Protein AF-A0A2N1RQ38-F1 (afdb_monomer_lite)

Foldseek 3Di:
DDPVVLVVVLVVLLVVLQVLLLVLLVVLPPPDDADGAAEAADPVSCVVVVPPPDQWAQDLVRRHIYGYSNVCVVVVVSVVSSVRSNVRSCCVRPPVDDVPPPDDD

pLDDT: mean 84.86, std 15.71, range [36.19, 96.81]

Radius of gyration: 13.63 Å; chains: 1; bounding box: 29×26×40 Å

Sequence (105 aa):
MTLENREIKHDILKDKWLVRWDEAVKLWSPFVKLRTPVFCETAKDEKREGLTGSFAMIRLTDFSVVISLRQIESLGLGDYALEILAHEAGHHIYAPGDLADNSRI

Structure (mmCIF, N/CA/C/O backbone):
data_AF-A0A2N1RQ38-F1
#
_entry.id   AF-A0A2N1RQ38-F1
#
loop_
_atom_site.group_PDB
_atom_site.id
_atom_site.type_symbol
_atom_site.label_atom_id
_atom_site.label_alt_id
_atom_site.label_comp_id
_atom_site.label_asym_id
_atom_site.label_entity_id
_atom_site.label_seq_id
_atom_site.pdbx_PDB_ins_code
_atom_site.Cartn_x
_atom_site.Cartn_y
_atom_site.Cartn_z
_atom_site.occupancy
_atom_site.B_iso_or_equiv
_atom_site.auth_seq_id
_atom_site.auth_comp_id
_atom_site.auth_asym_id
_atom_site.auth_atom_id
_atom_site.pdbx_PDB_model_num
ATOM 1 N N . MET A 1 1 ? -12.776 -5.465 21.592 1.00 59.97 1 MET A N 1
ATOM 2 C CA . MET A 1 1 ? -11.348 -5.420 21.213 1.00 59.97 1 MET A CA 1
ATOM 3 C C . MET A 1 1 ? -10.764 -4.154 21.818 1.00 59.97 1 MET A C 1
ATOM 5 O O . MET A 1 1 ? -11.340 -3.098 21.589 1.00 59.97 1 MET A O 1
ATOM 9 N N . THR A 1 2 ? -9.749 -4.262 22.676 1.00 77.38 2 THR A N 1
ATOM 10 C CA . THR A 1 2 ? -9.065 -3.109 23.295 1.00 77.38 2 THR A CA 1
ATOM 11 C C . THR A 1 2 ? -8.208 -2.379 22.251 1.00 77.38 2 THR A C 1
ATOM 13 O O . THR A 1 2 ? -7.932 -2.943 21.191 1.00 77.38 2 THR A O 1
ATOM 16 N N . LEU A 1 3 ? -7.817 -1.127 22.519 1.00 73.31 3 LEU A N 1
ATOM 17 C CA . LEU A 1 3 ? -6.950 -0.346 21.621 1.00 73.31 3 LEU A CA 1
ATOM 18 C C . LEU A 1 3 ? -5.593 -1.035 21.407 1.00 73.31 3 LEU A C 1
ATOM 20 O O . LEU A 1 3 ? -5.178 -1.211 20.270 1.00 73.31 3 LEU A O 1
ATOM 24 N N . GLU A 1 4 ? -5.002 -1.549 22.482 1.00 76.81 4 GLU A N 1
ATOM 25 C CA . GLU A 1 4 ? -3.744 -2.306 22.473 1.00 76.81 4 GLU A CA 1
ATOM 26 C C . GLU A 1 4 ? -3.801 -3.543 21.556 1.00 76.81 4 GLU A C 1
ATOM 28 O O . GLU A 1 4 ? -2.908 -3.779 20.748 1.00 76.81 4 GLU A O 1
ATOM 33 N N . ASN A 1 5 ? -4.915 -4.288 21.568 1.00 79.19 5 ASN A N 1
ATOM 34 C CA . ASN A 1 5 ? -5.093 -5.438 20.673 1.00 79.19 5 ASN A CA 1
ATOM 35 C C . ASN A 1 5 ? -5.218 -5.031 19.195 1.00 79.19 5 ASN A C 1
ATOM 37 O O . ASN A 1 5 ? -4.949 -5.847 18.315 1.00 79.19 5 ASN A O 1
ATOM 41 N N . ARG A 1 6 ? -5.675 -3.804 18.909 1.00 82.31 6 ARG A N 1
ATOM 42 C CA . ARG A 1 6 ? -5.744 -3.282 17.539 1.00 82.31 6 ARG A CA 1
ATOM 43 C C . ARG A 1 6 ? -4.364 -2.853 17.053 1.00 82.31 6 ARG A C 1
ATOM 45 O O . ARG A 1 6 ? -4.016 -3.213 15.937 1.00 82.31 6 ARG A O 1
ATOM 52 N N . GLU A 1 7 ? -3.610 -2.129 17.876 1.00 82.56 7 GLU A N 1
ATOM 53 C CA . GLU A 1 7 ? -2.249 -1.683 17.547 1.00 82.56 7 GLU A CA 1
ATOM 54 C C . GLU A 1 7 ? -1.357 -2.884 17.214 1.00 82.56 7 GLU A C 1
ATOM 56 O O . GLU A 1 7 ? -0.844 -2.969 16.103 1.00 82.56 7 GLU A O 1
ATOM 61 N N . ILE A 1 8 ? -1.333 -3.906 18.079 1.00 86.56 8 ILE A N 1
ATOM 62 C CA . ILE A 1 8 ? -0.583 -5.152 17.831 1.00 86.56 8 ILE A CA 1
ATOM 63 C C . ILE A 1 8 ? -1.004 -5.811 16.509 1.00 86.56 8 ILE A C 1
ATOM 65 O O . ILE A 1 8 ? -0.178 -6.320 15.752 1.00 86.56 8 ILE A O 1
ATOM 69 N N . LYS A 1 9 ? -2.305 -5.819 16.205 1.00 89.94 9 LYS A N 1
ATOM 70 C CA . LYS A 1 9 ? -2.812 -6.410 14.964 1.00 89.94 9 LYS A CA 1
ATOM 71 C C . LYS A 1 9 ? -2.383 -5.611 13.731 1.00 89.94 9 LYS A C 1
ATOM 73 O O . LYS A 1 9 ? -2.073 -6.219 12.706 1.00 89.94 9 LYS A O 1
ATOM 78 N N . HIS A 1 10 ? -2.395 -4.281 13.804 1.00 93.88 10 HIS A N 1
ATOM 79 C CA . HIS A 1 10 ? -1.950 -3.417 12.710 1.00 93.88 10 HIS A CA 1
ATOM 80 C C . HIS A 1 10 ? -0.441 -3.503 12.508 1.00 93.88 10 HIS A C 1
ATOM 82 O O . HIS A 1 10 ? -0.031 -3.585 11.356 1.00 93.88 10 HIS A O 1
ATOM 88 N N . ASP A 1 11 ? 0.357 -3.621 13.569 1.00 93.75 11 ASP A N 1
ATOM 89 C CA . ASP A 1 11 ? 1.800 -3.874 13.470 1.00 93.75 11 ASP A CA 1
ATOM 90 C C . ASP A 1 11 ? 2.096 -5.191 12.742 1.00 93.75 11 ASP A C 1
ATOM 92 O O . ASP A 1 11 ? 2.839 -5.217 11.762 1.00 93.75 11 ASP A O 1
ATOM 96 N N . ILE A 1 12 ? 1.430 -6.283 13.135 1.00 94.56 12 ILE A N 1
ATOM 97 C CA . ILE A 1 12 ? 1.578 -7.585 12.463 1.00 94.56 12 ILE A CA 1
ATOM 98 C C . ILE A 1 12 ? 1.180 -7.490 10.983 1.00 94.56 12 ILE A C 1
ATOM 100 O O . ILE A 1 12 ? 1.847 -8.048 10.107 1.00 94.56 12 ILE A O 1
ATOM 104 N N . LEU A 1 13 ? 0.075 -6.799 10.686 1.00 94.88 13 LEU A N 1
ATOM 105 C CA . LEU A 1 13 ? -0.404 -6.630 9.316 1.00 94.88 13 LEU A CA 1
ATOM 106 C C . LEU A 1 13 ? 0.571 -5.792 8.482 1.00 94.88 13 LEU A C 1
ATOM 108 O O . LEU A 1 13 ? 0.876 -6.154 7.347 1.00 94.88 13 LEU A O 1
ATOM 112 N N . LYS A 1 14 ? 1.084 -4.705 9.057 1.00 96.25 14 LYS A N 1
ATOM 113 C CA . LYS A 1 14 ? 2.077 -3.823 8.453 1.00 96.25 14 LYS A CA 1
ATOM 114 C C . LYS A 1 14 ? 3.346 -4.579 8.101 1.00 96.25 14 LYS A C 1
ATOM 116 O O . LYS A 1 14 ? 3.784 -4.496 6.958 1.00 96.25 14 LYS A O 1
ATOM 121 N N . ASP A 1 15 ? 3.895 -5.350 9.034 1.00 95.81 15 ASP A N 1
ATOM 122 C CA . ASP A 1 15 ? 5.106 -6.137 8.800 1.00 95.81 15 ASP A CA 1
ATOM 123 C C . ASP A 1 15 ? 4.888 -7.155 7.680 1.00 95.81 15 ASP A C 1
ATOM 125 O O . ASP A 1 15 ? 5.687 -7.241 6.745 1.00 95.81 15 ASP A O 1
ATOM 129 N N . LYS A 1 16 ? 3.751 -7.863 7.708 1.00 95.50 16 LYS A N 1
ATOM 130 C CA . LYS A 1 16 ? 3.362 -8.807 6.652 1.00 95.50 16 LYS A CA 1
ATOM 131 C C . LYS A 1 16 ? 3.275 -8.142 5.276 1.00 95.50 16 LYS A C 1
ATOM 133 O O . LYS A 1 16 ? 3.629 -8.767 4.280 1.00 95.50 16 LYS A O 1
ATOM 138 N N . TRP A 1 17 ? 2.791 -6.907 5.201 1.00 96.75 17 TRP A N 1
ATOM 139 C CA . TRP A 1 17 ? 2.691 -6.168 3.943 1.00 96.75 17 TRP A CA 1
ATOM 140 C C . TRP A 1 17 ? 4.044 -5.611 3.500 1.00 96.75 17 TRP A C 1
ATOM 142 O O . TRP A 1 17 ? 4.401 -5.714 2.328 1.00 96.75 17 TRP A O 1
ATOM 152 N N . LEU A 1 18 ? 4.834 -5.081 4.433 1.00 95.69 18 LEU A N 1
ATOM 153 C CA . LEU A 1 18 ? 6.136 -4.489 4.151 1.00 95.69 18 LEU A CA 1
ATOM 154 C C . LEU A 1 18 ? 7.115 -5.513 3.564 1.00 95.69 18 LEU A C 1
ATOM 156 O O . LEU A 1 18 ? 7.826 -5.190 2.614 1.00 95.69 18 LEU A O 1
ATOM 160 N N . VAL A 1 19 ? 7.112 -6.760 4.051 1.00 96.12 19 VAL A N 1
ATOM 161 C CA . VAL A 1 19 ? 7.972 -7.822 3.491 1.00 96.12 19 VAL A CA 1
ATOM 162 C C . VAL A 1 19 ? 7.615 -8.204 2.049 1.00 96.12 19 VAL A C 1
ATOM 164 O O . VAL A 1 19 ? 8.452 -8.770 1.353 1.00 96.12 19 VAL A O 1
ATOM 167 N N . ARG A 1 20 ? 6.401 -7.886 1.577 1.00 95.69 20 ARG A N 1
ATOM 168 C CA . ARG A 1 20 ? 5.955 -8.128 0.191 1.00 95.69 20 ARG A CA 1
ATOM 169 C C . ARG A 1 20 ? 6.231 -6.955 -0.744 1.00 95.69 20 ARG A C 1
ATOM 171 O O . ARG A 1 20 ? 6.047 -7.093 -1.948 1.00 95.69 20 ARG A O 1
ATOM 178 N N . TRP A 1 21 ? 6.677 -5.811 -0.223 1.00 94.38 21 TRP A N 1
ATOM 179 C CA . TRP A 1 21 ? 6.853 -4.604 -1.030 1.00 94.38 21 TRP A CA 1
ATOM 180 C C . TRP A 1 21 ? 7.887 -4.775 -2.145 1.00 94.38 21 TRP A C 1
ATOM 182 O O . TRP A 1 21 ? 7.626 -4.441 -3.297 1.00 94.38 21 TRP A O 1
ATOM 192 N N . ASP A 1 22 ? 9.052 -5.325 -1.810 1.00 93.06 22 ASP A N 1
ATOM 193 C CA . ASP A 1 22 ? 10.129 -5.534 -2.781 1.00 93.06 22 ASP A CA 1
ATOM 194 C C . ASP A 1 22 ? 9.709 -6.515 -3.890 1.00 93.06 22 ASP A C 1
ATOM 196 O O . ASP A 1 22 ? 9.992 -6.284 -5.064 1.00 93.06 22 ASP A O 1
ATOM 200 N N . GLU A 1 23 ? 8.958 -7.560 -3.534 1.00 94.44 23 GLU A N 1
ATOM 201 C CA . GLU A 1 23 ? 8.352 -8.488 -4.493 1.00 94.44 23 GLU A CA 1
ATOM 202 C C . GLU A 1 23 ? 7.353 -7.767 -5.413 1.00 94.44 23 GLU A C 1
ATOM 204 O O . GLU A 1 23 ? 7.465 -7.867 -6.634 1.00 94.44 23 GLU A O 1
ATOM 209 N N . ALA A 1 24 ? 6.439 -6.973 -4.845 1.00 93.62 24 ALA A N 1
ATOM 210 C CA . ALA A 1 24 ? 5.418 -6.230 -5.584 1.00 93.62 24 ALA A CA 1
ATOM 211 C C . ALA A 1 24 ? 6.011 -5.257 -6.617 1.00 93.62 24 ALA A C 1
ATOM 213 O O . ALA A 1 24 ? 5.539 -5.189 -7.752 1.00 93.62 24 ALA A O 1
ATOM 214 N N . VAL A 1 25 ? 7.068 -4.522 -6.256 1.00 91.69 25 VAL A N 1
ATOM 215 C CA . VAL A 1 25 ? 7.743 -3.590 -7.176 1.00 91.69 25 VAL A CA 1
ATOM 216 C C . VAL A 1 25 ? 8.470 -4.347 -8.291 1.00 91.69 25 VAL A C 1
ATOM 218 O O . VAL A 1 25 ? 8.407 -3.952 -9.459 1.00 91.69 25 VAL A O 1
ATOM 221 N N . LYS A 1 26 ? 9.126 -5.464 -7.959 1.00 92.62 26 LYS A N 1
ATOM 222 C CA . LYS A 1 26 ? 9.885 -6.274 -8.924 1.00 92.62 26 LYS A CA 1
ATOM 223 C C . LYS A 1 26 ? 9.018 -6.951 -9.982 1.00 92.62 26 LYS A C 1
ATOM 225 O O . LYS A 1 26 ? 9.546 -7.232 -11.057 1.00 92.62 26 LYS A O 1
ATOM 230 N N . LEU A 1 27 ? 7.724 -7.168 -9.722 1.00 90.81 27 LEU A N 1
ATOM 231 C CA . LEU A 1 27 ? 6.778 -7.665 -10.734 1.00 90.81 27 LEU A CA 1
ATOM 232 C C . LEU A 1 27 ? 6.726 -6.765 -11.976 1.00 90.81 27 LEU A C 1
ATOM 234 O O . LEU A 1 27 ? 6.491 -7.254 -13.078 1.00 90.81 27 LEU A O 1
ATOM 238 N N . TRP A 1 28 ? 6.981 -5.467 -11.811 1.00 87.00 28 TRP A N 1
ATOM 239 C CA . TRP A 1 28 ? 6.946 -4.502 -12.905 1.00 87.00 28 TRP A CA 1
ATOM 240 C C . TRP A 1 28 ? 8.298 -4.305 -13.580 1.00 87.00 28 TRP A C 1
ATOM 242 O O . TRP A 1 28 ? 8.372 -4.189 -14.804 1.00 87.00 28 TRP A O 1
ATOM 252 N N . SER A 1 29 ? 9.374 -4.229 -12.795 1.00 84.81 29 SER A N 1
ATOM 253 C CA . SER A 1 29 ? 10.738 -4.141 -13.313 1.00 84.81 29 SER A CA 1
ATOM 254 C C . SER A 1 29 ? 11.764 -4.388 -12.206 1.00 84.81 29 SER A C 1
ATOM 256 O O . SER A 1 29 ? 11.659 -3.790 -11.134 1.00 84.81 29 SER A O 1
ATOM 258 N N . PRO A 1 30 ? 12.832 -5.166 -12.465 1.00 83.81 30 PRO A N 1
ATOM 259 C CA . PRO A 1 30 ? 13.900 -5.390 -11.490 1.00 83.81 30 PRO A CA 1
ATOM 260 C C . PRO A 1 30 ? 14.761 -4.143 -11.227 1.00 83.81 30 PRO A C 1
ATOM 262 O O . PRO A 1 30 ? 15.562 -4.137 -10.294 1.00 83.81 30 PRO A O 1
ATOM 265 N N . PHE A 1 31 ? 14.629 -3.099 -12.050 1.00 84.19 31 PHE A N 1
ATOM 266 C CA . PHE A 1 31 ? 15.426 -1.874 -11.952 1.00 84.19 31 PHE A CA 1
ATOM 267 C C . PHE A 1 31 ? 14.679 -0.715 -11.284 1.00 84.19 31 PHE A C 1
ATOM 269 O O . PHE A 1 31 ? 15.300 0.295 -10.949 1.00 84.19 31 PHE A O 1
ATOM 276 N N . VAL A 1 32 ? 13.363 -0.842 -11.086 1.00 81.44 32 VAL A N 1
ATOM 277 C CA . VAL A 1 32 ? 12.556 0.202 -10.453 1.00 81.44 32 VAL A CA 1
ATOM 278 C C . VAL A 1 32 ? 12.729 0.131 -8.941 1.00 81.44 32 VAL A C 1
ATOM 280 O O . VAL A 1 32 ? 12.632 -0.928 -8.328 1.00 81.44 32 VAL A O 1
ATOM 283 N N . LYS A 1 33 ? 12.980 1.291 -8.333 1.00 81.50 33 LYS A N 1
ATOM 284 C CA . LYS A 1 33 ? 12.978 1.466 -6.883 1.00 81.50 33 LYS A CA 1
ATOM 285 C C . LYS A 1 33 ? 11.973 2.544 -6.527 1.00 81.50 33 LYS A C 1
ATOM 287 O O . LYS A 1 33 ? 12.144 3.698 -6.911 1.00 81.50 33 LYS A O 1
ATOM 292 N N . LEU A 1 34 ? 10.954 2.155 -5.777 1.00 85.31 34 LEU A N 1
ATOM 293 C CA . LEU A 1 34 ? 9.978 3.067 -5.199 1.00 85.31 34 LEU A CA 1
ATOM 294 C C . LEU A 1 34 ? 10.250 3.232 -3.705 1.00 85.31 34 LEU A C 1
ATOM 296 O O . LEU A 1 34 ? 10.870 2.374 -3.067 1.00 85.31 34 LEU A O 1
ATOM 300 N N . ARG A 1 35 ? 9.792 4.353 -3.143 1.00 89.81 35 ARG A N 1
ATOM 301 C CA . ARG A 1 35 ? 9.818 4.551 -1.690 1.00 89.81 35 ARG A CA 1
ATOM 302 C C . ARG A 1 35 ? 8.979 3.473 -1.013 1.00 89.81 35 ARG A C 1
ATOM 304 O O . ARG A 1 35 ? 8.033 2.955 -1.597 1.00 89.81 35 ARG A O 1
ATOM 311 N N . THR A 1 36 ? 9.330 3.140 0.223 1.00 91.62 36 THR A N 1
ATOM 312 C CA . THR A 1 36 ? 8.510 2.244 1.042 1.00 91.62 36 THR A CA 1
ATOM 313 C C . THR A 1 36 ? 7.101 2.815 1.211 1.00 91.62 36 THR A C 1
ATOM 315 O O . THR A 1 36 ? 6.973 4.035 1.360 1.00 91.62 36 THR A O 1
ATOM 318 N N . PRO A 1 37 ? 6.065 1.964 1.234 1.00 94.38 37 PRO A N 1
ATOM 319 C CA . PRO A 1 37 ? 4.696 2.418 1.391 1.00 94.38 37 PRO A CA 1
ATOM 320 C C . PRO A 1 37 ? 4.476 3.088 2.751 1.00 94.38 37 PRO A C 1
ATOM 322 O O . PRO A 1 37 ? 5.100 2.742 3.758 1.00 94.38 37 PRO A O 1
ATOM 325 N N . VAL A 1 38 ? 3.554 4.045 2.770 1.00 96.25 38 VAL A N 1
ATOM 326 C CA . VAL A 1 38 ? 3.051 4.698 3.975 1.00 96.25 38 VAL A CA 1
ATOM 327 C C . VAL A 1 38 ? 1.816 3.942 4.447 1.00 96.25 38 VAL A C 1
ATOM 329 O O . VAL A 1 38 ? 0.835 3.810 3.717 1.00 96.25 38 VAL A O 1
ATOM 332 N N . PHE A 1 39 ? 1.844 3.469 5.687 1.00 96.75 39 PHE A N 1
ATOM 333 C CA . PHE A 1 39 ? 0.719 2.771 6.295 1.00 96.75 39 PHE A CA 1
ATOM 334 C C . PHE A 1 39 ? -0.044 3.701 7.240 1.00 96.75 39 PHE A C 1
ATOM 336 O O . PHE A 1 39 ? 0.538 4.305 8.138 1.00 96.75 39 PHE A O 1
ATOM 343 N N . CYS A 1 40 ? -1.351 3.817 7.023 1.00 96.12 40 CYS A N 1
ATOM 344 C CA . CYS A 1 40 ? -2.277 4.589 7.840 1.00 96.12 40 CYS A CA 1
ATOM 345 C C . CYS A 1 40 ? -3.051 3.649 8.770 1.00 96.12 40 CYS A C 1
ATOM 347 O O . CYS A 1 40 ? -3.813 2.799 8.307 1.00 96.12 40 CYS A O 1
ATOM 349 N N . GLU A 1 41 ? -2.894 3.818 10.078 1.00 95.06 41 GLU A N 1
ATOM 350 C CA . GLU A 1 41 ? -3.568 2.994 11.094 1.00 95.06 41 GLU A CA 1
ATOM 351 C C . GLU A 1 41 ? -4.917 3.596 11.512 1.00 95.06 41 GLU A C 1
ATOM 353 O O . GLU A 1 41 ? -5.840 2.897 11.942 1.00 95.06 41 GLU A O 1
ATOM 358 N N . THR A 1 42 ? -5.075 4.912 11.343 1.00 94.12 42 THR A N 1
ATOM 359 C CA . THR A 1 42 ? -6.282 5.644 11.731 1.00 94.12 42 THR A CA 1
ATOM 360 C C . THR A 1 42 ? -6.852 6.488 10.594 1.00 94.12 42 THR A C 1
ATOM 362 O O . THR A 1 42 ? -6.150 6.905 9.677 1.00 94.12 42 THR A O 1
ATOM 365 N N . ALA A 1 43 ? -8.133 6.855 10.705 1.00 93.31 43 ALA A N 1
ATOM 366 C CA . ALA A 1 43 ? -8.760 7.813 9.787 1.00 93.31 43 ALA A CA 1
ATOM 367 C C . ALA A 1 43 ? -8.090 9.203 9.811 1.00 93.31 43 ALA A C 1
ATOM 369 O O . ALA A 1 43 ? -8.166 9.964 8.846 1.00 93.31 43 ALA A O 1
ATOM 370 N N . LYS A 1 44 ? -7.414 9.550 10.914 1.00 94.75 44 LYS A N 1
ATOM 371 C CA . LYS A 1 44 ? -6.623 10.781 11.006 1.00 94.75 44 LYS A CA 1
ATOM 372 C C . LY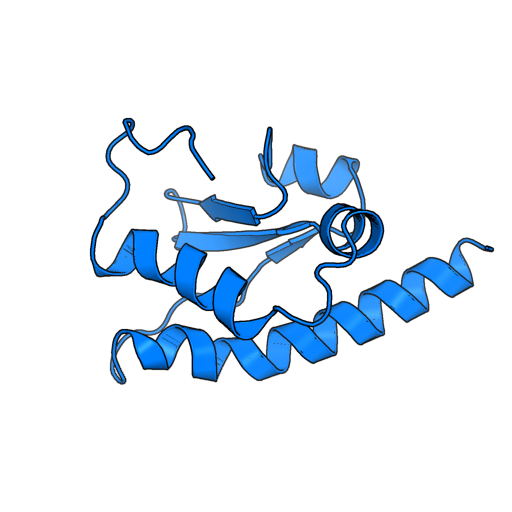S A 1 44 ? -5.355 10.684 10.155 1.00 94.75 44 LYS A C 1
ATOM 374 O O . LYS A 1 44 ? -4.994 11.678 9.529 1.00 94.75 44 LYS A O 1
ATOM 379 N N . ASP A 1 45 ? 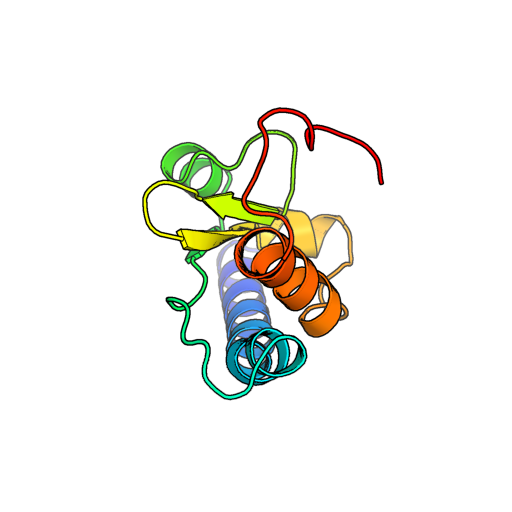-4.717 9.516 10.117 1.00 95.50 45 ASP A N 1
ATOM 380 C CA . ASP A 1 45 ? -3.581 9.252 9.231 1.00 95.50 45 ASP A CA 1
ATOM 381 C C . ASP A 1 45 ? -4.024 9.287 7.772 1.00 95.50 45 ASP A C 1
ATOM 383 O O . ASP A 1 45 ? -3.433 10.023 6.994 1.00 95.50 45 ASP A O 1
ATOM 387 N N . GLU A 1 46 ? -5.134 8.617 7.434 1.00 94.69 46 GLU A N 1
ATOM 388 C CA . GLU A 1 46 ? -5.729 8.643 6.086 1.00 94.69 46 GLU A CA 1
ATOM 389 C C . GLU A 1 46 ? -5.917 10.086 5.597 1.00 94.69 46 GLU A C 1
ATOM 391 O O . GLU A 1 46 ? -5.427 10.465 4.534 1.00 94.69 46 GLU A O 1
ATOM 396 N N . LYS A 1 47 ? -6.547 10.931 6.425 1.00 93.88 47 LYS A N 1
ATOM 397 C CA . LYS A 1 47 ? -6.764 12.346 6.108 1.00 93.88 47 LYS A CA 1
ATOM 398 C C . LYS A 1 47 ? -5.458 13.129 5.963 1.00 93.88 47 LYS A C 1
ATOM 400 O O . LYS A 1 47 ? -5.369 13.975 5.078 1.00 93.88 47 LYS A O 1
ATOM 405 N N . ARG A 1 48 ? -4.467 12.890 6.832 1.00 94.38 48 ARG A N 1
ATOM 406 C CA . ARG A 1 48 ? -3.150 13.547 6.750 1.00 94.38 48 ARG A CA 1
ATOM 407 C C . ARG A 1 48 ? -2.444 13.182 5.449 1.00 94.38 48 ARG A C 1
ATOM 409 O O . ARG A 1 48 ? -1.857 14.052 4.815 1.00 94.38 48 ARG A O 1
ATOM 416 N N . GLU A 1 49 ? -2.535 11.919 5.056 1.00 92.88 49 GLU A N 1
ATOM 417 C CA . GLU A 1 49 ? -1.917 11.408 3.844 1.00 92.88 49 GLU A CA 1
ATOM 418 C C . GLU A 1 49 ? -2.755 11.681 2.578 1.00 92.88 49 GLU A C 1
ATOM 420 O O . GLU A 1 49 ? -2.309 11.361 1.478 1.00 92.88 49 GLU A O 1
ATOM 425 N N . GLY A 1 50 ? -3.942 12.286 2.697 1.00 92.12 50 GLY A N 1
ATOM 426 C CA . GLY A 1 50 ? -4.829 12.570 1.564 1.00 92.12 50 GLY A CA 1
ATOM 427 C C . GLY A 1 50 ? -5.510 11.334 0.967 1.00 92.12 50 GLY A C 1
ATOM 428 O O . GLY A 1 50 ? -6.074 11.424 -0.120 1.00 92.12 50 GLY A O 1
ATOM 429 N N . LEU A 1 51 ? -5.477 10.194 1.663 1.00 90.94 51 LEU A N 1
ATOM 430 C CA . LEU A 1 51 ? -6.151 8.968 1.246 1.00 90.94 51 LEU A CA 1
ATOM 431 C C . LEU A 1 51 ? -7.662 9.148 1.436 1.00 90.94 51 LEU A C 1
ATOM 433 O O . LEU A 1 51 ? -8.164 9.170 2.562 1.00 90.94 51 LEU A O 1
ATOM 437 N N . THR A 1 52 ? -8.388 9.322 0.331 1.00 86.00 52 THR A N 1
ATOM 438 C CA . THR A 1 52 ? -9.832 9.594 0.334 1.00 86.00 52 THR A CA 1
ATOM 439 C C . THR A 1 52 ? -10.550 8.706 -0.672 1.00 86.00 52 THR A C 1
ATOM 441 O O . THR A 1 52 ? -10.060 8.495 -1.773 1.00 86.00 52 THR A O 1
ATOM 444 N N . GLY A 1 53 ? -11.713 8.169 -0.294 1.00 82.00 53 GLY A N 1
ATOM 445 C CA . GLY A 1 53 ? -12.552 7.359 -1.188 1.00 82.00 53 GLY A CA 1
ATOM 446 C C . GLY A 1 53 ? -12.036 5.947 -1.498 1.00 82.00 53 GLY A C 1
ATOM 447 O O . GLY A 1 53 ? -12.768 5.177 -2.109 1.00 82.00 53 GLY A O 1
ATOM 448 N N . SER A 1 54 ? -10.832 5.584 -1.050 1.00 89.12 54 SER A N 1
ATOM 449 C CA . SER A 1 54 ? -10.226 4.264 -1.241 1.00 89.12 54 SER A CA 1
ATOM 450 C C . SER A 1 54 ? -9.447 3.800 0.000 1.00 89.12 54 SER A C 1
ATOM 452 O O . SER A 1 54 ? -9.220 4.557 0.953 1.00 89.12 54 SER A O 1
ATOM 454 N N . PHE A 1 55 ? -9.036 2.529 -0.004 1.00 91.81 55 PHE A N 1
ATOM 455 C CA . PHE A 1 55 ? -8.166 1.936 1.019 1.00 91.81 55 PHE A CA 1
ATOM 456 C C . PHE A 1 55 ? -6.678 1.965 0.634 1.00 91.81 55 PHE A C 1
ATOM 458 O O . PHE A 1 55 ? -5.829 1.709 1.488 1.00 91.81 55 PHE A O 1
ATOM 465 N N . ALA A 1 56 ? -6.370 2.267 -0.625 1.00 93.25 56 ALA A N 1
ATOM 466 C CA . ALA A 1 56 ? -5.031 2.335 -1.188 1.00 93.25 56 ALA A CA 1
ATOM 467 C C . ALA A 1 56 ? -4.969 3.436 -2.258 1.00 93.25 56 ALA A C 1
ATOM 469 O O . ALA A 1 56 ? -5.986 3.744 -2.885 1.00 93.25 56 ALA A O 1
ATOM 470 N N . MET A 1 57 ? -3.807 4.062 -2.416 1.00 91.38 57 MET A N 1
ATOM 471 C CA . MET A 1 57 ? -3.515 4.957 -3.535 1.00 91.38 57 MET A CA 1
ATOM 472 C C . MET A 1 57 ? -2.008 5.069 -3.749 1.00 91.38 57 MET A C 1
ATOM 474 O O . MET A 1 57 ? -1.231 4.906 -2.805 1.00 91.38 57 MET A O 1
ATOM 478 N N . ILE A 1 58 ? -1.593 5.510 -4.930 1.00 87.12 58 ILE A N 1
ATOM 479 C CA . ILE A 1 58 ? -0.267 6.087 -5.146 1.00 87.12 58 ILE A CA 1
ATOM 480 C C . ILE A 1 58 ? -0.328 7.617 -5.163 1.00 87.12 58 ILE A C 1
ATOM 482 O O . ILE A 1 58 ? -1.089 8.237 -5.906 1.00 87.12 58 ILE A O 1
ATOM 486 N N . ARG A 1 59 ? 0.494 8.262 -4.335 1.00 86.94 59 ARG A N 1
ATOM 487 C CA . ARG A 1 59 ? 0.596 9.720 -4.292 1.00 86.94 59 ARG A CA 1
ATOM 488 C C . ARG A 1 59 ? 1.549 10.210 -5.376 1.00 86.94 59 ARG A C 1
ATOM 490 O O . ARG A 1 59 ? 2.741 9.930 -5.343 1.00 86.94 59 ARG A O 1
ATOM 497 N N . LEU A 1 60 ? 1.046 11.032 -6.292 1.00 80.69 60 LEU A N 1
ATOM 498 C CA . LEU A 1 60 ? 1.826 11.517 -7.438 1.00 80.69 60 LEU A CA 1
ATOM 499 C C . LEU A 1 60 ? 2.911 12.548 -7.083 1.00 80.69 60 LEU A C 1
ATOM 501 O O . LEU A 1 60 ? 3.832 12.753 -7.864 1.00 80.69 60 LEU A O 1
ATOM 505 N N . THR A 1 61 ? 2.830 13.210 -5.925 1.00 82.19 61 THR A N 1
ATOM 506 C CA . THR A 1 61 ? 3.805 14.250 -5.546 1.00 82.19 61 THR A CA 1
ATOM 507 C C . THR A 1 61 ? 5.164 13.683 -5.141 1.00 82.19 61 THR A C 1
ATOM 509 O O . THR A 1 61 ? 6.179 14.351 -5.310 1.00 82.19 61 THR A O 1
ATOM 512 N N . ASP A 1 62 ? 5.186 12.485 -4.558 1.00 84.88 62 ASP A N 1
ATOM 513 C CA . ASP A 1 62 ? 6.393 11.847 -4.018 1.00 84.88 62 ASP A CA 1
ATOM 514 C C . ASP A 1 62 ? 6.527 10.360 -4.395 1.00 84.88 62 ASP A C 1
ATOM 516 O O . ASP A 1 62 ? 7.491 9.711 -3.979 1.00 84.88 62 ASP A O 1
ATOM 520 N N . PHE A 1 63 ? 5.588 9.852 -5.201 1.00 83.75 63 PHE A N 1
ATOM 521 C CA . PHE A 1 63 ? 5.478 8.466 -5.660 1.00 83.75 63 PHE A CA 1
ATOM 522 C C . PHE A 1 63 ? 5.383 7.443 -4.524 1.00 83.75 63 PHE A C 1
ATOM 524 O O . PHE A 1 63 ? 5.808 6.295 -4.666 1.00 83.75 63 PHE A O 1
ATOM 531 N N . SER A 1 64 ? 4.827 7.856 -3.383 1.00 89.75 64 SER A N 1
ATOM 532 C CA . SER A 1 64 ? 4.581 6.969 -2.250 1.00 89.75 64 SER A CA 1
ATOM 533 C C . SER A 1 64 ? 3.260 6.225 -2.425 1.00 89.75 64 SER A C 1
ATOM 535 O O . SER A 1 64 ? 2.216 6.844 -2.627 1.00 89.75 64 SER A O 1
ATOM 537 N N . VAL A 1 65 ? 3.277 4.901 -2.276 1.00 93.06 65 VAL A N 1
ATOM 538 C CA . VAL A 1 65 ? 2.047 4.116 -2.090 1.00 93.06 65 VAL A CA 1
ATOM 539 C C . VAL A 1 65 ? 1.548 4.328 -0.663 1.00 93.06 65 VAL A C 1
ATOM 541 O O . VAL A 1 65 ? 2.319 4.201 0.285 1.00 93.06 65 VAL A O 1
ATOM 544 N N . VAL A 1 66 ? 0.273 4.663 -0.493 1.00 95.19 66 VAL A N 1
ATOM 545 C CA . VAL A 1 66 ? -0.373 4.901 0.800 1.00 95.19 66 VAL A CA 1
ATOM 546 C C . VAL A 1 66 ? -1.478 3.869 0.993 1.00 95.19 66 VAL A C 1
ATOM 548 O O . VAL A 1 66 ? -2.375 3.773 0.163 1.00 95.19 66 VAL A O 1
ATOM 551 N N . ILE A 1 67 ? -1.440 3.125 2.098 1.00 96.44 67 ILE A N 1
ATOM 552 C CA . ILE A 1 67 ? -2.386 2.046 2.416 1.00 96.44 67 ILE A CA 1
ATOM 553 C C . ILE A 1 67 ? -3.053 2.315 3.766 1.00 96.44 67 ILE A C 1
ATOM 555 O O . ILE A 1 67 ? -2.371 2.602 4.747 1.00 96.44 67 ILE A O 1
ATOM 559 N N . SER A 1 68 ? -4.372 2.152 3.862 1.00 96.81 68 SER A N 1
ATOM 560 C CA . SER A 1 68 ? -5.093 2.148 5.140 1.00 96.81 68 SER A CA 1
ATOM 561 C C . SER A 1 68 ? -5.185 0.742 5.733 1.00 96.81 68 SER A C 1
ATOM 563 O O . SER A 1 68 ? -5.990 -0.078 5.295 1.00 96.81 68 SER A O 1
ATOM 565 N N . LEU A 1 69 ? -4.432 0.478 6.804 1.00 96.06 69 LEU A N 1
ATOM 566 C CA . LEU A 1 69 ? -4.494 -0.787 7.547 1.00 96.06 69 LEU A CA 1
ATOM 567 C C . LEU A 1 69 ? -5.854 -0.987 8.221 1.00 96.06 69 LEU A C 1
ATOM 569 O O . LEU A 1 69 ? -6.380 -2.099 8.250 1.00 96.06 69 LEU A O 1
ATOM 573 N N . ARG A 1 70 ? -6.468 0.107 8.688 1.00 94.62 70 ARG A N 1
ATOM 574 C CA . ARG A 1 70 ? -7.831 0.108 9.233 1.00 94.62 70 ARG A CA 1
ATOM 575 C C . ARG A 1 70 ? -8.847 -0.396 8.213 1.00 94.62 70 ARG A C 1
ATOM 577 O O . ARG A 1 70 ? -9.699 -1.215 8.556 1.00 94.62 70 ARG A O 1
ATOM 584 N N . GLN A 1 71 ? -8.786 0.115 6.984 1.00 95.00 71 GLN A N 1
ATOM 585 C CA . GLN A 1 71 ? -9.727 -0.270 5.937 1.00 95.00 71 GLN A CA 1
ATOM 586 C C . GLN A 1 71 ? -9.446 -1.688 5.439 1.00 95.00 71 GLN A C 1
ATOM 588 O O . GLN A 1 71 ? -10.387 -2.474 5.360 1.00 95.00 71 GLN A O 1
ATOM 593 N N . ILE A 1 72 ? -8.177 -2.055 5.219 1.00 95.50 72 ILE A N 1
ATOM 594 C CA . ILE A 1 72 ? -7.773 -3.427 4.871 1.00 95.50 72 ILE A CA 1
ATOM 595 C C . ILE A 1 72 ? -8.300 -4.443 5.885 1.00 95.50 72 ILE A C 1
ATOM 597 O O . ILE A 1 72 ? -8.868 -5.463 5.496 1.00 95.50 72 ILE A O 1
ATOM 601 N N . GLU A 1 73 ? -8.155 -4.160 7.181 1.00 93.62 73 GLU A N 1
ATOM 602 C CA . GLU A 1 73 ? -8.702 -5.010 8.236 1.00 93.62 73 GLU A CA 1
ATOM 603 C C . GLU A 1 73 ? -10.228 -5.115 8.128 1.00 93.62 73 GLU A C 1
ATOM 605 O O . GLU A 1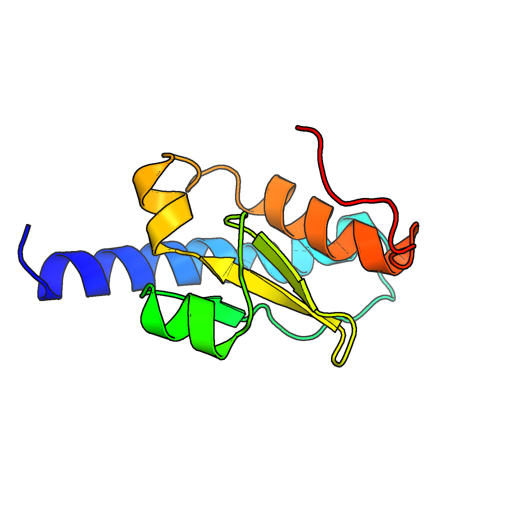 73 ? -10.769 -6.220 8.144 1.00 93.62 73 GLU A O 1
ATOM 610 N N . SER A 1 74 ? -10.922 -3.979 8.008 1.00 92.69 74 SER A N 1
ATOM 611 C CA . SER A 1 74 ? -12.389 -3.947 7.972 1.00 92.69 74 SER A CA 1
ATOM 612 C C . SER A 1 74 ? -12.989 -4.634 6.742 1.00 92.69 74 SER A C 1
ATOM 614 O O . SER A 1 74 ? -14.089 -5.172 6.823 1.00 92.69 74 SER A O 1
ATOM 616 N N . LEU A 1 75 ? -12.255 -4.635 5.627 1.00 94.00 75 LEU A N 1
ATOM 617 C CA . LEU A 1 75 ? -12.648 -5.246 4.359 1.00 94.00 75 LEU A CA 1
ATOM 618 C C . LEU A 1 75 ? -12.176 -6.704 4.232 1.00 94.00 75 LEU A C 1
ATOM 620 O O . LEU A 1 75 ? -12.505 -7.362 3.251 1.00 94.00 75 LEU A O 1
ATOM 624 N N . GLY A 1 76 ? -11.408 -7.221 5.199 1.00 94.62 76 GLY A N 1
ATOM 625 C CA . GLY A 1 76 ? -10.888 -8.591 5.155 1.00 94.62 76 GLY A CA 1
ATOM 626 C C . GLY A 1 76 ? -9.824 -8.819 4.075 1.00 94.62 76 GLY A C 1
ATOM 627 O O . GLY A 1 76 ? -9.658 -9.941 3.608 1.00 94.62 76 GLY A O 1
ATOM 628 N N . LEU A 1 77 ? -9.092 -7.775 3.676 1.00 95.19 77 LEU A N 1
ATOM 629 C CA . LEU A 1 77 ? -8.144 -7.817 2.554 1.00 95.19 77 LEU A CA 1
ATOM 630 C C . LEU A 1 77 ? -6.698 -8.142 2.966 1.00 95.19 77 LEU A C 1
ATOM 632 O O . LEU A 1 77 ? -5.782 -8.062 2.153 1.00 95.19 77 LEU A O 1
ATOM 636 N N . GLY A 1 78 ? -6.460 -8.503 4.229 1.00 93.69 78 GLY A N 1
ATOM 637 C CA . GLY A 1 78 ? -5.111 -8.628 4.795 1.00 93.69 78 GLY A CA 1
ATOM 638 C C . GLY A 1 78 ? -4.213 -9.708 4.173 1.00 93.69 78 GLY A C 1
ATOM 639 O O . GLY A 1 78 ? -3.010 -9.723 4.447 1.00 93.69 78 GLY A O 1
ATOM 640 N N . ASP A 1 79 ? -4.768 -10.608 3.361 1.00 94.94 79 ASP A N 1
ATOM 641 C CA . ASP A 1 79 ? -4.033 -11.655 2.641 1.00 94.94 79 ASP A CA 1
ATOM 642 C C . ASP A 1 79 ? -3.615 -11.256 1.218 1.00 94.94 79 ASP A C 1
ATOM 644 O O . ASP A 1 79 ? -2.708 -11.877 0.673 1.00 94.94 79 ASP A O 1
ATOM 648 N N . TYR A 1 80 ? -4.175 -10.174 0.669 1.00 95.19 80 TYR A N 1
ATOM 649 C CA . TYR A 1 80 ? -3.960 -9.724 -0.715 1.00 95.19 80 TYR A CA 1
ATOM 650 C C . TYR A 1 80 ? -2.898 -8.619 -0.829 1.00 95.19 80 TYR A C 1
ATOM 652 O O . TYR A 1 80 ? -3.005 -7.692 -1.633 1.00 95.19 80 TYR A O 1
ATOM 660 N N . ALA A 1 81 ? -1.886 -8.670 0.042 1.00 94.69 81 ALA A N 1
ATOM 661 C CA . ALA A 1 81 ? -0.863 -7.631 0.134 1.00 94.69 81 ALA A CA 1
ATOM 662 C C . ALA A 1 81 ? -0.092 -7.462 -1.182 1.00 94.69 81 ALA A C 1
ATOM 664 O O . ALA A 1 81 ? 0.167 -6.340 -1.603 1.00 94.69 81 ALA A O 1
ATOM 665 N N . LEU A 1 82 ? 0.278 -8.573 -1.827 1.00 94.25 82 LEU A N 1
ATOM 666 C CA . LEU A 1 82 ? 1.093 -8.552 -3.039 1.00 94.25 82 LEU A CA 1
ATOM 667 C C . LEU A 1 82 ? 0.322 -7.919 -4.201 1.00 94.25 82 LEU A C 1
ATOM 669 O O . LEU A 1 82 ? 0.838 -7.025 -4.862 1.00 94.25 82 LEU A O 1
ATOM 673 N N . GLU A 1 83 ? -0.916 -8.356 -4.410 1.00 94.06 83 GLU A N 1
ATOM 674 C CA . GLU A 1 83 ? -1.793 -7.915 -5.490 1.00 94.06 83 GLU A CA 1
ATOM 675 C C . GLU A 1 83 ? -2.105 -6.422 -5.373 1.00 94.06 83 GLU A C 1
ATOM 677 O O . GLU A 1 83 ? -1.975 -5.687 -6.351 1.00 94.06 83 GLU A O 1
ATOM 682 N N . ILE A 1 84 ? -2.454 -5.959 -4.168 1.00 93.94 84 ILE A N 1
ATOM 683 C CA . ILE A 1 84 ? -2.791 -4.554 -3.913 1.00 93.94 84 ILE A CA 1
ATOM 684 C C . ILE A 1 84 ? -1.548 -3.668 -4.054 1.00 93.94 84 ILE A C 1
ATOM 686 O O . ILE A 1 84 ? -1.585 -2.669 -4.766 1.00 93.94 84 ILE A O 1
ATOM 690 N N . LEU A 1 85 ? -0.422 -4.034 -3.430 1.00 94.06 85 LEU A N 1
ATOM 691 C CA . LEU A 1 85 ? 0.810 -3.244 -3.533 1.00 94.06 85 LEU A CA 1
ATOM 692 C C . LEU A 1 85 ? 1.328 -3.178 -4.974 1.00 94.06 85 LEU A C 1
ATOM 694 O O . LEU A 1 85 ? 1.797 -2.127 -5.409 1.00 94.06 85 LEU A O 1
ATOM 698 N N . ALA A 1 86 ? 1.236 -4.284 -5.717 1.00 91.50 86 ALA A N 1
ATOM 699 C CA . ALA A 1 86 ? 1.648 -4.326 -7.112 1.00 91.50 86 ALA A CA 1
ATOM 700 C C . ALA A 1 86 ? 0.729 -3.469 -7.986 1.00 91.50 86 ALA A C 1
ATOM 702 O O . ALA A 1 86 ? 1.235 -2.752 -8.843 1.00 91.50 86 ALA A O 1
ATOM 703 N N . HIS A 1 87 ? -0.585 -3.490 -7.762 1.00 89.75 87 HIS A N 1
ATOM 704 C CA . HIS A 1 87 ? -1.528 -2.630 -8.477 1.00 89.75 87 HIS A CA 1
ATOM 705 C C . HIS A 1 87 ? -1.167 -1.144 -8.321 1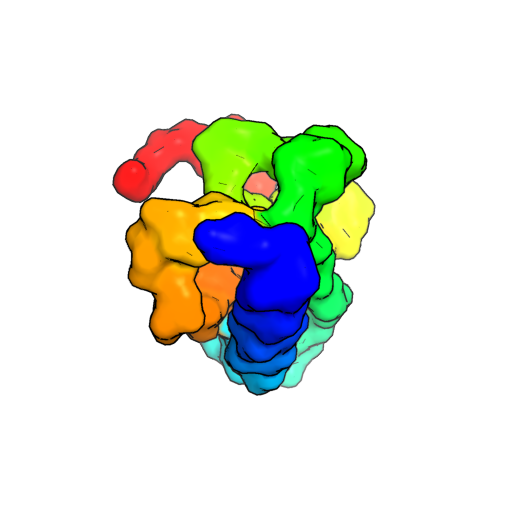.00 89.75 87 HIS A C 1
ATOM 707 O O . HIS A 1 87 ? -0.943 -0.455 -9.318 1.00 89.75 87 HIS A O 1
ATOM 713 N N . GLU A 1 88 ? -0.980 -0.684 -7.081 1.00 90.19 88 GLU A N 1
ATOM 714 C CA . GLU A 1 88 ? -0.620 0.712 -6.802 1.00 90.19 88 GLU A CA 1
ATOM 715 C C . GLU A 1 88 ? 0.751 1.096 -7.375 1.00 90.19 88 GLU A C 1
ATOM 717 O O . GLU A 1 88 ? 0.915 2.174 -7.946 1.00 90.19 88 GLU A O 1
ATOM 722 N N . ALA A 1 89 ? 1.749 0.209 -7.276 1.00 87.56 89 ALA A N 1
ATOM 723 C CA . ALA A 1 89 ? 3.056 0.431 -7.899 1.00 87.56 89 ALA A CA 1
ATOM 724 C C . ALA A 1 89 ? 2.955 0.505 -9.437 1.00 87.56 89 ALA A C 1
ATOM 726 O O . ALA A 1 89 ? 3.655 1.293 -10.079 1.00 87.56 89 ALA A O 1
ATOM 727 N N . GLY A 1 90 ? 2.060 -0.288 -10.026 1.00 83.50 90 GLY A N 1
ATOM 728 C CA . GLY A 1 90 ? 1.812 -0.374 -11.461 1.00 83.50 90 GLY A CA 1
ATOM 729 C C . GLY A 1 90 ? 1.258 0.892 -12.085 1.00 83.50 90 GLY A C 1
ATOM 730 O O . GLY A 1 90 ? 1.721 1.289 -13.161 1.00 83.50 90 GLY A O 1
ATOM 731 N N . HIS A 1 91 ? 0.339 1.564 -11.383 1.00 74.75 91 HIS A N 1
ATOM 732 C CA . HIS A 1 91 ? -0.193 2.863 -11.800 1.00 74.75 91 HIS A CA 1
ATOM 733 C C . HIS A 1 91 ? 0.917 3.882 -12.067 1.00 74.75 91 HIS A C 1
ATOM 735 O O . HIS A 1 91 ? 0.772 4.739 -12.924 1.00 74.75 91 HIS A O 1
ATOM 741 N N . HIS A 1 92 ? 2.069 3.800 -11.405 1.00 68.38 92 HIS A N 1
ATOM 742 C CA . HIS A 1 92 ? 3.164 4.715 -11.711 1.00 68.38 92 HIS A CA 1
ATOM 743 C C . HIS A 1 92 ? 4.075 4.237 -12.849 1.00 68.38 92 HIS A C 1
ATOM 745 O O . HIS A 1 92 ? 4.536 5.053 -13.645 1.00 68.38 92 HIS A O 1
ATOM 751 N N . ILE A 1 93 ? 4.344 2.932 -12.935 1.00 66.38 93 ILE A N 1
ATOM 752 C CA . ILE A 1 93 ? 5.367 2.400 -13.847 1.00 66.38 93 ILE A CA 1
ATOM 753 C C . ILE A 1 93 ? 4.865 2.333 -15.296 1.00 66.38 93 ILE A C 1
ATOM 755 O O . ILE A 1 93 ? 5.632 2.636 -16.208 1.00 66.38 93 ILE A O 1
ATOM 759 N N . TYR A 1 94 ? 3.599 1.962 -15.519 1.00 54.78 94 TYR A N 1
ATOM 760 C CA . TYR A 1 94 ? 3.052 1.753 -16.871 1.00 54.78 94 TYR A CA 1
ATOM 761 C C . TYR A 1 94 ? 1.871 2.657 -17.239 1.00 54.78 94 TYR A C 1
ATOM 763 O O . TYR A 1 94 ? 1.562 2.772 -18.424 1.00 54.78 94 TYR A O 1
ATOM 771 N N . ALA A 1 95 ? 1.233 3.317 -16.271 1.00 52.66 95 ALA A N 1
ATOM 772 C CA . ALA A 1 95 ? 0.079 4.182 -16.517 1.00 52.66 95 ALA A CA 1
ATOM 773 C C . ALA A 1 95 ? 0.153 5.474 -15.685 1.00 52.66 95 ALA A C 1
ATOM 775 O O . ALA A 1 95 ? -0.768 5.717 -14.908 1.00 52.66 95 ALA A O 1
ATOM 776 N N . PRO A 1 96 ? 1.245 6.271 -15.793 1.00 51.78 96 PRO A N 1
ATOM 777 C CA . PRO A 1 96 ? 1.482 7.429 -14.931 1.00 51.78 96 PRO A CA 1
ATOM 778 C C . PRO A 1 96 ? 0.217 8.278 -14.872 1.00 51.78 96 PRO A C 1
ATOM 780 O O . PRO A 1 96 ? -0.176 8.832 -15.894 1.00 51.78 96 PRO A O 1
ATOM 783 N N . GLY A 1 97 ? -0.421 8.285 -13.695 1.00 44.25 97 GLY A N 1
ATOM 784 C CA . GLY A 1 97 ? -1.815 8.674 -13.499 1.00 44.25 97 GLY A CA 1
ATOM 785 C C . GLY A 1 97 ? -2.260 9.823 -14.391 1.00 44.25 97 GLY A C 1
ATOM 786 O O . GLY A 1 97 ? -1.955 10.985 -14.119 1.00 44.25 97 GLY A O 1
ATOM 787 N N . ASP A 1 98 ? -3.009 9.485 -15.438 1.00 43.22 98 ASP A N 1
ATOM 788 C CA . ASP A 1 98 ? -3.926 10.441 -16.024 1.00 43.22 98 ASP A CA 1
ATOM 789 C C . ASP A 1 98 ? -5.064 10.619 -15.013 1.00 43.22 98 ASP A C 1
ATOM 791 O O . ASP A 1 98 ? -5.498 9.665 -14.360 1.00 43.22 98 ASP A O 1
ATOM 795 N N . LEU A 1 99 ? -5.564 11.842 -14.876 1.00 47.00 99 LEU A N 1
ATOM 796 C CA . LEU A 1 99 ? -6.644 12.231 -13.956 1.00 47.00 99 LEU A CA 1
ATOM 797 C C . LEU A 1 99 ? -7.976 11.473 -14.190 1.00 47.00 99 LEU A C 1
ATOM 799 O O . LEU A 1 99 ? -8.981 11.770 -13.542 1.00 47.00 99 LEU A O 1
ATOM 803 N N . ALA A 1 100 ? -7.990 10.510 -15.113 1.00 46.88 100 ALA A N 1
ATOM 804 C CA . ALA A 1 100 ? -9.119 9.696 -15.524 1.00 46.88 100 ALA A CA 1
ATOM 805 C C . ALA A 1 100 ? -9.283 8.381 -14.740 1.00 46.88 100 ALA A C 1
ATOM 807 O O . ALA A 1 100 ? -10.376 7.825 -14.777 1.00 46.88 100 ALA A O 1
ATOM 808 N N 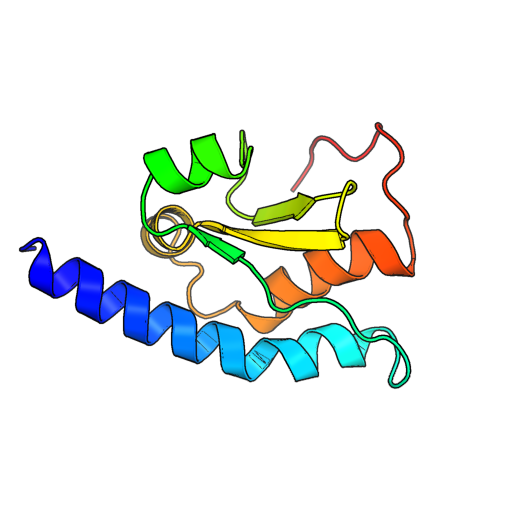. ASP A 1 101 ? -8.276 7.901 -13.998 1.00 45.06 101 ASP A N 1
ATOM 809 C CA . ASP A 1 101 ? -8.362 6.592 -13.312 1.00 45.06 101 ASP A CA 1
ATOM 810 C C . ASP A 1 101 ? -9.049 6.661 -11.931 1.00 45.06 101 ASP A C 1
ATOM 812 O O . ASP A 1 101 ? -8.884 5.813 -11.056 1.00 45.06 101 ASP A O 1
ATOM 816 N N . ASN A 1 102 ? -9.878 7.691 -11.727 1.00 42.69 102 ASN A N 1
ATOM 817 C CA . ASN A 1 102 ? -10.892 7.647 -10.688 1.00 42.69 102 ASN A CA 1
ATOM 818 C C . ASN A 1 102 ? -11.997 6.685 -11.137 1.00 42.69 102 ASN A C 1
ATOM 820 O O . ASN A 1 102 ? -12.819 7.017 -11.990 1.00 42.69 102 ASN A O 1
ATOM 824 N N . SER A 1 103 ? -12.079 5.556 -10.436 1.00 47.59 103 SER A N 1
ATOM 825 C CA . SER A 1 103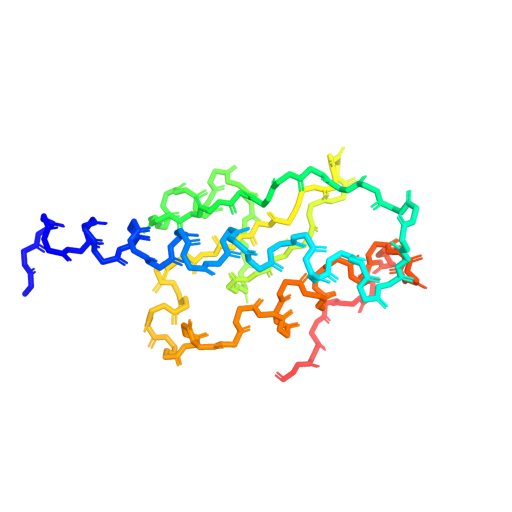 ? -13.234 4.660 -10.315 1.00 47.59 103 SER A CA 1
ATOM 826 C C . SER A 1 103 ? -13.512 3.688 -11.472 1.00 47.59 103 SER A C 1
ATOM 828 O O . SER A 1 103 ? -14.209 4.010 -12.434 1.00 47.59 103 SER A O 1
ATOM 830 N N . ARG A 1 104 ? -13.110 2.424 -11.266 1.00 36.19 104 ARG A N 1
ATOM 831 C CA . ARG A 1 104 ? -14.021 1.264 -11.119 1.00 36.19 104 ARG A CA 1
ATOM 832 C C . ARG A 1 104 ? -13.228 -0.020 -10.824 1.00 36.19 104 ARG A C 1
ATOM 834 O O . ARG A 1 104 ? -12.559 -0.541 -11.710 1.00 36.19 104 ARG A O 1
ATOM 841 N N . ILE A 1 105 ? -13.396 -0.548 -9.612 1.00 37.22 105 ILE A N 1
ATOM 842 C CA . ILE A 1 105 ? -13.311 -1.983 -9.297 1.00 37.22 105 ILE A CA 1
ATOM 843 C C . ILE A 1 105 ? -14.623 -2.350 -8.606 1.00 37.22 105 ILE A C 1
ATOM 845 O O . ILE A 1 105 ? -15.087 -1.510 -7.797 1.00 37.22 105 ILE A O 1
#

Secondary structure (DSSP, 8-state):
--HHHHHHHHHHHHHHHHTTHHHHHHTT-TT---PPPEEE-SHHHHHHHT--SSSEEEETTTTEEEEEHHHHHHHT-TT-HHHHHHHHHHHHHTS---TT-----